Protein AF-A0A2V8JDR9-F1 (afdb_monomer_lite)

Secondary structure (DSSP, 8-state):
-EE-SSHHHHHHHHHHHHHHHHHSHHHHHHHIIIIIHHH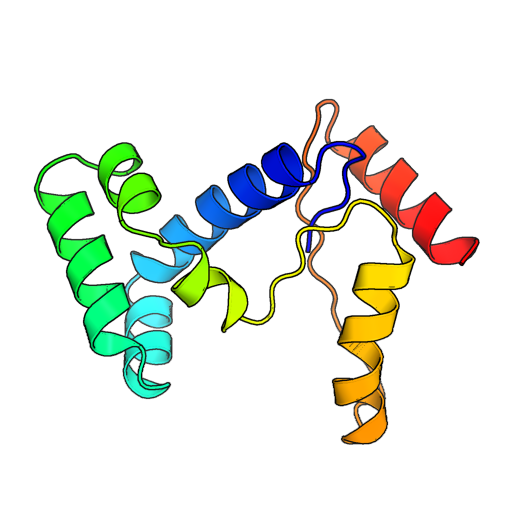HHHHHHHHHHHHHHHHHHHS-HHHHHTSS--EESSHHHHHHHHHHHHHTT-----------SSSHHHHHHHHHHHHHH-

pLDDT: mean 94.98, std 4.08, range [60.56, 98.19]

Radius of gyration: 15.27 Å; chains: 1; bounding box: 35×34×37 Å

Foldseek 3Di:
DEEALPLVLLVLQVLLVVLVLLQDPVSVVVCVVVVCVVLSVQLNVLCVVPNSVSSSVSNDPVNVVPDPDDSYHAVVSVVVSCVVVVVVVDPDDDDDYGFRDPPSVVSVVVSVVRVVPD

Structure (mmCIF, N/CA/C/O backbone):
data_AF-A0A2V8JDR9-F1
#
_entry.id   AF-A0A2V8JDR9-F1
#
loop_
_atom_site.group_PDB
_atom_site.id
_atom_site.type_symbol
_atom_site.label_atom_id
_atom_site.label_alt_id
_atom_site.label_comp_id
_atom_site.label_asym_id
_atom_site.label_entity_id
_atom_site.label_seq_id
_atom_site.pdbx_PDB_ins_code
_atom_site.Cartn_x
_atom_site.Cartn_y
_atom_site.Cartn_z
_atom_site.occupancy
_atom_site.B_iso_or_equiv
_atom_site.auth_seq_id
_atom_site.auth_comp_id
_atom_site.auth_asym_id
_atom_site.auth_atom_id
_atom_site.pdbx_PDB_model_num
ATOM 1 N N . MET A 1 1 ? 1.475 -4.849 -4.467 1.00 92.62 1 MET A N 1
ATOM 2 C CA . MET A 1 1 ? 2.671 -3.989 -4.624 1.00 92.62 1 MET A CA 1
ATOM 3 C C . MET A 1 1 ? 2.521 -3.101 -5.843 1.00 92.62 1 MET A C 1
ATOM 5 O O . MET A 1 1 ? 1.743 -3.438 -6.727 1.00 92.62 1 MET A O 1
ATOM 9 N N . SER A 1 2 ? 3.223 -1.972 -5.856 1.00 97.06 2 SER A N 1
ATOM 10 C CA . SER A 1 2 ? 3.156 -0.953 -6.909 1.00 97.06 2 SER A CA 1
ATOM 11 C C . SER A 1 2 ? 4.556 -0.446 -7.221 1.00 97.06 2 SER A C 1
ATOM 13 O O . SER A 1 2 ? 5.370 -0.313 -6.310 1.00 97.06 2 SER A O 1
ATOM 15 N N . LEU A 1 3 ? 4.818 -0.150 -8.494 1.00 97.06 3 LEU A N 1
ATOM 16 C CA . LEU A 1 3 ? 6.117 0.307 -8.983 1.00 97.06 3 LEU A CA 1
ATOM 17 C C . LEU A 1 3 ? 5.936 1.631 -9.725 1.00 97.06 3 LEU A C 1
ATOM 19 O O . LEU A 1 3 ? 5.157 1.690 -10.675 1.00 97.06 3 LEU A O 1
ATOM 23 N N . ASN A 1 4 ? 6.640 2.676 -9.297 1.00 97.44 4 ASN A N 1
ATOM 24 C CA . ASN A 1 4 ? 6.662 3.967 -9.978 1.00 97.44 4 ASN A CA 1
ATOM 25 C C . ASN A 1 4 ? 7.933 4.748 -9.607 1.00 97.44 4 ASN A C 1
ATOM 27 O O . ASN A 1 4 ? 8.275 4.753 -8.426 1.00 97.44 4 ASN A O 1
ATOM 31 N N . PRO A 1 5 ? 8.594 5.453 -10.549 1.00 95.94 5 PRO A N 1
ATOM 32 C CA . PRO A 1 5 ? 9.742 6.306 -10.229 1.00 95.94 5 PRO A CA 1
ATOM 33 C C . PRO A 1 5 ? 9.466 7.308 -9.096 1.00 95.94 5 PRO A C 1
ATOM 35 O O . PRO A 1 5 ? 10.362 7.600 -8.308 1.00 95.94 5 PRO A O 1
ATOM 38 N N . ASP A 1 6 ? 8.225 7.788 -8.976 1.00 96.69 6 ASP A N 1
ATOM 39 C CA . ASP A 1 6 ? 7.745 8.505 -7.800 1.00 96.69 6 ASP A CA 1
ATOM 40 C C . ASP A 1 6 ? 7.092 7.534 -6.802 1.00 96.69 6 ASP A C 1
ATOM 42 O O . ASP A 1 6 ? 5.937 7.103 -6.930 1.00 96.69 6 ASP A O 1
ATOM 46 N N . LYS A 1 7 ? 7.840 7.228 -5.741 1.00 94.88 7 LYS A N 1
ATOM 47 C CA . LYS A 1 7 ? 7.402 6.344 -4.657 1.00 94.88 7 LYS A CA 1
ATOM 48 C C . LYS A 1 7 ? 6.150 6.861 -3.939 1.00 94.88 7 LYS A C 1
ATOM 50 O O . LYS A 1 7 ? 5.374 6.049 -3.426 1.00 94.88 7 LYS A O 1
ATOM 55 N N . ASN A 1 8 ? 5.903 8.173 -3.932 1.00 95.81 8 ASN A N 1
ATOM 56 C CA . ASN A 1 8 ? 4.701 8.747 -3.328 1.00 95.81 8 ASN A CA 1
ATOM 57 C C . ASN A 1 8 ? 3.449 8.397 -4.135 1.00 95.81 8 ASN A C 1
ATOM 59 O O . ASN A 1 8 ? 2.415 8.097 -3.538 1.00 95.81 8 ASN A O 1
ATOM 63 N N . LEU A 1 9 ? 3.540 8.350 -5.469 1.00 96.94 9 LEU A N 1
ATOM 64 C CA . LEU A 1 9 ? 2.431 7.907 -6.321 1.00 96.94 9 LEU A CA 1
ATOM 65 C C . LEU A 1 9 ? 2.124 6.422 -6.104 1.00 96.94 9 LEU A C 1
ATOM 67 O O . LEU A 1 9 ? 0.962 6.053 -5.912 1.00 96.94 9 LEU A O 1
ATOM 71 N N . ALA A 1 10 ? 3.156 5.572 -6.049 1.00 97.19 10 ALA A N 1
ATOM 72 C CA . ALA A 1 10 ? 2.987 4.149 -5.743 1.00 97.19 10 ALA A CA 1
ATOM 73 C C . ALA A 1 10 ? 2.330 3.939 -4.368 1.00 97.19 10 ALA A C 1
ATOM 75 O O . ALA A 1 10 ? 1.399 3.143 -4.220 1.00 97.19 10 ALA A O 1
ATOM 76 N N . ARG A 1 11 ? 2.774 4.699 -3.362 1.00 96.81 11 ARG A N 1
ATOM 77 C CA . ARG A 1 11 ? 2.217 4.664 -2.007 1.00 96.81 11 ARG A CA 1
ATOM 78 C C . ARG A 1 11 ? 0.772 5.150 -1.967 1.00 96.81 11 ARG A C 1
ATOM 80 O O . ARG A 1 11 ? -0.069 4.474 -1.381 1.00 96.81 11 ARG A O 1
ATOM 87 N N . ALA A 1 12 ? 0.454 6.267 -2.616 1.00 96.44 12 ALA A N 1
ATOM 88 C CA . ALA A 1 12 ? -0.907 6.798 -2.685 1.00 96.44 12 ALA A CA 1
ATOM 89 C C . ALA A 1 12 ? -1.882 5.799 -3.327 1.00 96.44 12 ALA A C 1
ATOM 91 O O . ALA A 1 12 ? -3.002 5.622 -2.840 1.00 96.44 12 ALA A O 1
ATOM 92 N N . LYS A 1 13 ? -1.443 5.092 -4.374 1.00 96.44 13 LYS A N 1
ATOM 93 C CA . LYS A 1 13 ? -2.268 4.081 -5.034 1.00 96.44 13 LYS A CA 1
ATOM 94 C C . LYS A 1 13 ? -2.527 2.864 -4.148 1.00 96.44 13 LYS A C 1
ATOM 96 O O . LYS A 1 13 ? -3.664 2.404 -4.048 1.00 96.44 13 LYS A O 1
ATOM 101 N N . LEU A 1 14 ? -1.503 2.370 -3.457 1.00 97.06 14 LEU A N 1
ATOM 102 C CA . LEU A 1 14 ? -1.671 1.278 -2.498 1.00 97.06 14 LEU A CA 1
ATOM 103 C C . LEU A 1 14 ? -2.528 1.692 -1.302 1.00 97.06 14 LEU A C 1
ATOM 105 O O . LEU A 1 14 ? -3.362 0.902 -0.874 1.00 97.06 14 LEU A O 1
ATOM 109 N N . ARG A 1 15 ? -2.394 2.929 -0.810 1.00 97.50 15 ARG A N 1
ATOM 110 C CA . ARG A 1 15 ? -3.269 3.483 0.232 1.00 97.50 15 ARG A CA 1
ATOM 111 C C . ARG A 1 15 ? -4.731 3.418 -0.188 1.00 97.50 15 ARG A C 1
ATOM 113 O O . ARG A 1 15 ? -5.542 2.931 0.585 1.00 97.50 15 ARG A O 1
ATOM 120 N N . GLN A 1 16 ? -5.056 3.827 -1.417 1.00 96.31 16 GLN A N 1
ATOM 121 C CA . GLN A 1 16 ? -6.417 3.717 -1.950 1.00 96.31 16 GLN A CA 1
ATOM 122 C C . GLN A 1 16 ? -6.941 2.275 -1.847 1.00 96.31 16 GLN A C 1
ATOM 124 O O . GLN A 1 16 ? -8.031 2.046 -1.333 1.00 96.31 16 GLN A O 1
ATOM 129 N N . VAL A 1 17 ? -6.155 1.296 -2.300 1.00 95.19 17 VAL A N 1
ATOM 130 C CA . VAL A 1 17 ? -6.535 -0.124 -2.256 1.00 95.19 17 VAL A CA 1
ATOM 131 C C . VAL A 1 17 ? -6.676 -0.633 -0.816 1.00 95.19 17 VAL A C 1
ATOM 133 O O . VAL A 1 17 ? -7.646 -1.312 -0.492 1.00 95.19 17 VAL A O 1
ATOM 136 N N . LEU A 1 18 ? -5.749 -0.279 0.072 1.00 95.88 18 LEU A N 1
ATOM 137 C CA . LEU A 1 18 ? -5.782 -0.690 1.476 1.00 95.88 18 LEU A CA 1
ATOM 138 C C . LEU A 1 18 ? -6.944 -0.075 2.254 1.00 95.88 18 LEU A C 1
ATOM 140 O O . LEU A 1 18 ? -7.467 -0.725 3.158 1.00 95.88 18 LEU A O 1
ATOM 144 N N . THR A 1 19 ? -7.383 1.136 1.905 1.00 96.88 19 THR A N 1
ATOM 145 C CA . THR A 1 19 ? -8.582 1.737 2.496 1.00 96.88 19 THR A CA 1
ATOM 146 C C . THR A 1 19 ? -9.824 0.898 2.194 1.00 96.88 19 THR A C 1
ATOM 148 O O . THR A 1 19 ? -10.620 0.676 3.101 1.00 96.88 19 THR A O 1
ATOM 151 N N . PHE A 1 20 ? -9.966 0.349 0.979 1.00 94.94 20 PHE A N 1
ATOM 152 C CA . PHE A 1 20 ? -11.063 -0.582 0.676 1.00 94.94 20 PHE A CA 1
ATOM 153 C C . PHE A 1 20 ? -11.021 -1.831 1.564 1.00 94.94 20 PHE A C 1
ATOM 155 O O . PHE A 1 20 ? -12.041 -2.190 2.149 1.00 94.94 20 PHE A O 1
ATOM 162 N N . TYR A 1 21 ? -9.849 -2.456 1.719 1.00 93.31 21 TYR A N 1
ATOM 163 C CA . TYR A 1 21 ? -9.695 -3.633 2.584 1.00 93.31 21 TYR A CA 1
ATOM 164 C C . TYR A 1 21 ? -9.946 -3.329 4.065 1.00 93.31 21 TYR A C 1
ATOM 166 O O . TYR A 1 21 ? -10.483 -4.166 4.776 1.00 93.31 21 TYR A O 1
ATOM 174 N N . ASN A 1 22 ? -9.597 -2.134 4.538 1.00 95.56 22 ASN A N 1
ATOM 175 C CA . ASN A 1 22 ? -9.850 -1.750 5.925 1.00 95.56 22 ASN A CA 1
ATOM 176 C C . ASN A 1 22 ? -11.337 -1.536 6.220 1.00 95.56 22 ASN A C 1
ATOM 178 O O . ASN A 1 22 ? -11.758 -1.759 7.349 1.00 95.56 22 ASN A O 1
ATOM 182 N N . ILE A 1 23 ? -12.126 -1.106 5.232 1.00 93.69 23 ILE A N 1
ATOM 183 C CA . ILE A 1 23 ? -13.561 -0.830 5.398 1.00 93.69 23 ILE A CA 1
ATOM 184 C C . ILE A 1 23 ? -14.406 -2.091 5.184 1.00 93.69 23 ILE A C 1
ATOM 186 O O . ILE A 1 23 ? -15.434 -2.240 5.833 1.00 93.69 23 ILE A O 1
ATOM 190 N N . ALA A 1 24 ? -13.995 -2.993 4.291 1.00 92.69 24 ALA A N 1
ATOM 191 C CA . ALA A 1 24 ? -14.751 -4.203 3.983 1.00 92.69 24 ALA A CA 1
ATOM 192 C C . ALA A 1 24 ? -14.798 -5.169 5.182 1.00 92.69 24 ALA A C 1
ATOM 194 O O . ALA A 1 24 ? -13.748 -5.615 5.646 1.00 92.69 24 ALA A O 1
ATOM 195 N N . ASP A 1 25 ? -16.008 -5.536 5.621 1.00 84.62 25 ASP A N 1
ATOM 196 C CA . ASP A 1 25 ? -16.278 -6.260 6.876 1.00 84.62 25 ASP A CA 1
ATOM 197 C C . ASP A 1 25 ? -15.315 -7.432 7.133 1.00 84.62 25 ASP A C 1
ATOM 199 O O . ASP A 1 25 ? -14.528 -7.385 8.078 1.00 84.62 25 ASP A O 1
ATOM 203 N N . HIS A 1 26 ? -15.265 -8.423 6.234 1.00 90.38 26 HIS A N 1
ATOM 204 C CA . HIS A 1 26 ? -14.406 -9.607 6.390 1.00 90.38 26 HIS A CA 1
ATOM 205 C C . HIS A 1 26 ? -12.906 -9.295 6.525 1.00 90.38 26 HIS A C 1
ATOM 207 O O . HIS A 1 26 ? -12.195 -9.952 7.286 1.00 90.38 26 HIS A O 1
ATOM 213 N N . TYR A 1 27 ? -12.405 -8.311 5.780 1.00 91.31 27 TYR A N 1
ATOM 214 C CA . TYR A 1 27 ? -10.991 -7.939 5.822 1.00 91.31 27 TYR A CA 1
ATOM 215 C C . TYR A 1 27 ? -10.673 -7.086 7.051 1.00 91.31 27 TYR A C 1
ATOM 217 O O . TYR A 1 27 ? -9.599 -7.233 7.635 1.00 91.31 27 TYR A O 1
ATOM 225 N N . SER A 1 28 ? -11.613 -6.240 7.473 1.00 92.69 28 SER A N 1
ATOM 226 C CA . SER A 1 28 ? -11.489 -5.435 8.684 1.00 92.69 28 SER A CA 1
ATOM 227 C C . SER A 1 28 ? -11.369 -6.312 9.932 1.00 92.69 28 SER A C 1
ATOM 229 O O . SER A 1 28 ? -10.483 -6.083 10.754 1.00 92.69 28 SER A O 1
ATOM 231 N N . ASP A 1 29 ? -12.166 -7.379 10.027 1.00 95.12 29 ASP A N 1
ATOM 232 C CA . ASP A 1 29 ? -12.132 -8.311 11.157 1.00 95.12 29 ASP A CA 1
ATOM 233 C C . ASP A 1 29 ? -10.819 -9.093 11.206 1.00 95.12 29 ASP A C 1
ATOM 235 O O . ASP A 1 29 ? -10.218 -9.246 12.271 1.00 95.12 29 ASP A O 1
ATOM 239 N N . MET A 1 30 ? -10.318 -9.515 10.043 1.00 95.31 30 MET A N 1
ATOM 240 C CA . MET A 1 30 ? -8.994 -10.125 9.929 1.00 95.31 30 MET A CA 1
ATOM 241 C C . MET A 1 30 ? -7.895 -9.171 10.425 1.00 95.31 30 MET A C 1
ATOM 243 O O . MET A 1 30 ? -7.052 -9.573 11.224 1.00 95.31 30 MET A O 1
ATOM 247 N N . LEU A 1 31 ? -7.905 -7.905 9.994 1.00 95.94 31 LEU A N 1
ATOM 248 C CA . LEU A 1 31 ? -6.902 -6.912 10.400 1.00 95.94 31 LEU A CA 1
ATOM 249 C C . LEU A 1 31 ? -6.968 -6.602 11.902 1.00 95.94 31 LEU A C 1
ATOM 251 O O . LEU A 1 31 ? -5.921 -6.502 12.546 1.00 95.94 31 LEU A O 1
ATOM 255 N N . ARG A 1 32 ? -8.173 -6.521 12.482 1.00 96.31 32 ARG A N 1
ATOM 256 C CA . ARG A 1 32 ? -8.363 -6.427 13.941 1.00 96.31 32 ARG A CA 1
ATOM 257 C C . ARG A 1 32 ? -7.751 -7.635 14.651 1.00 96.31 32 ARG A C 1
ATOM 259 O O . ARG A 1 32 ? -6.972 -7.456 15.583 1.00 96.31 32 ARG A O 1
ATOM 266 N N . GLY A 1 33 ? -8.018 -8.847 14.158 1.00 95.94 33 GLY A N 1
ATOM 267 C CA . GLY A 1 33 ? -7.449 -10.093 14.687 1.00 95.94 33 GLY A CA 1
ATOM 268 C C . GLY A 1 33 ? -5.919 -10.180 14.598 1.00 95.94 33 GLY A C 1
ATOM 269 O O . GLY A 1 33 ? -5.298 -10.883 15.390 1.00 95.94 33 GLY A O 1
ATOM 270 N N . MET A 1 34 ? -5.298 -9.429 13.684 1.00 94.88 34 MET A N 1
ATOM 271 C CA . MET A 1 34 ? -3.839 -9.290 13.562 1.00 94.88 34 MET A CA 1
ATOM 272 C C . MET A 1 34 ? -3.240 -8.213 14.487 1.00 94.88 34 MET A C 1
ATOM 274 O O . MET A 1 34 ? -2.036 -7.969 14.432 1.00 94.88 34 MET A O 1
ATOM 278 N N . GLY A 1 35 ? -4.053 -7.567 15.331 1.00 96.75 35 GLY A N 1
ATOM 279 C CA . GLY A 1 35 ? -3.609 -6.552 16.289 1.00 96.75 35 GLY A CA 1
ATOM 280 C C . GLY A 1 35 ? -3.690 -5.106 15.791 1.00 96.75 35 GLY A C 1
ATOM 281 O O . GLY A 1 35 ? -3.187 -4.217 16.471 1.00 96.75 35 GLY A O 1
ATOM 282 N N . PHE A 1 36 ? -4.337 -4.846 14.648 1.00 97.56 36 PHE A N 1
ATOM 283 C CA . PHE A 1 36 ? -4.499 -3.496 14.082 1.00 97.56 36 PHE A CA 1
ATOM 284 C C . PHE A 1 36 ? -5.851 -2.854 14.413 1.00 97.56 36 PHE A C 1
ATOM 286 O O . PHE A 1 36 ? -6.381 -2.050 13.646 1.00 97.56 36 PHE A O 1
ATOM 293 N N . GLU A 1 37 ? -6.464 -3.237 15.533 1.00 97.44 37 GLU A N 1
ATOM 294 C CA . GLU A 1 37 ? -7.811 -2.784 15.880 1.00 97.44 37 GLU A CA 1
ATOM 295 C C . GLU A 1 37 ? -7.912 -1.262 16.002 1.00 97.44 37 GLU A C 1
ATOM 297 O O . GLU A 1 37 ? -8.862 -0.659 15.499 1.00 97.44 37 GLU A O 1
ATOM 302 N N . LYS A 1 38 ? -6.906 -0.627 16.606 1.00 98.00 38 LYS A N 1
ATOM 303 C CA . LYS A 1 38 ? -6.865 0.828 16.769 1.00 98.00 38 LYS A CA 1
ATOM 304 C C . LYS A 1 38 ? -6.857 1.542 15.415 1.00 98.00 38 LYS A C 1
ATOM 306 O O . LYS A 1 38 ? -7.599 2.505 15.225 1.00 98.00 38 LYS A O 1
ATOM 311 N N . GLU A 1 39 ? -6.026 1.082 14.487 1.00 98.19 39 GLU A N 1
ATOM 312 C CA . GLU A 1 39 ? -5.884 1.645 13.147 1.00 98.19 39 GLU A CA 1
ATOM 313 C C . GLU A 1 39 ? -7.153 1.432 12.314 1.00 98.19 39 GLU A C 1
ATOM 315 O O . GLU A 1 39 ? -7.657 2.382 11.710 1.00 98.19 39 GLU A O 1
ATOM 320 N N . VAL A 1 40 ? -7.716 0.219 12.339 1.00 97.75 40 VAL A N 1
ATOM 321 C CA . VAL A 1 40 ? -8.969 -0.109 11.642 1.00 97.75 40 VAL A CA 1
ATOM 322 C C . VAL A 1 40 ? -10.118 0.750 12.172 1.00 97.75 40 VAL A C 1
ATOM 324 O O . VAL A 1 40 ? -10.847 1.351 11.382 1.00 97.75 40 VAL A O 1
ATOM 327 N N . ASN A 1 41 ? -10.266 0.875 13.495 1.00 97.62 41 ASN A N 1
ATOM 328 C CA . ASN A 1 41 ? -11.342 1.667 14.094 1.00 97.62 41 ASN A CA 1
ATOM 329 C C . ASN A 1 41 ? -11.215 3.156 13.738 1.00 97.62 41 ASN A C 1
ATOM 331 O O . ASN A 1 41 ? -12.208 3.772 13.355 1.00 97.62 41 ASN A O 1
ATOM 335 N N . ALA A 1 42 ? -10.002 3.721 13.748 1.00 98.19 42 ALA A N 1
ATOM 336 C CA . ALA A 1 42 ? -9.773 5.100 13.312 1.00 98.19 42 ALA A CA 1
ATOM 337 C C . ALA A 1 42 ? -10.159 5.328 11.836 1.00 98.19 42 ALA A C 1
ATOM 339 O O . ALA A 1 42 ? -10.762 6.352 11.499 1.00 98.19 42 ALA A O 1
ATOM 340 N N . ILE A 1 43 ? -9.854 4.370 10.953 1.00 98.19 43 ILE A N 1
ATOM 341 C CA . ILE A 1 43 ? -10.236 4.424 9.533 1.00 98.19 43 ILE A CA 1
ATOM 342 C C . ILE A 1 43 ? -11.759 4.343 9.370 1.00 98.19 43 ILE A C 1
ATOM 344 O O . ILE A 1 43 ? -12.328 5.125 8.604 1.00 98.19 43 ILE A O 1
ATOM 348 N N . HIS A 1 44 ? -12.428 3.448 10.102 1.00 97.69 44 HIS A N 1
ATOM 349 C CA . HIS A 1 44 ? -13.892 3.324 10.100 1.00 97.69 44 HIS A CA 1
ATOM 350 C C . HIS A 1 44 ? -14.567 4.602 10.598 1.00 97.69 44 HIS A C 1
ATOM 352 O O . HIS A 1 44 ? -15.473 5.114 9.944 1.00 97.69 44 HIS A O 1
ATOM 358 N N . GLU A 1 45 ? -14.100 5.177 11.704 1.00 97.88 45 GLU A N 1
ATOM 359 C CA . GLU A 1 45 ? -14.628 6.443 12.216 1.00 97.88 45 GLU A CA 1
ATOM 360 C C . GLU A 1 45 ? -14.472 7.587 11.209 1.00 97.88 45 GLU A C 1
ATOM 362 O O . GLU A 1 45 ? -1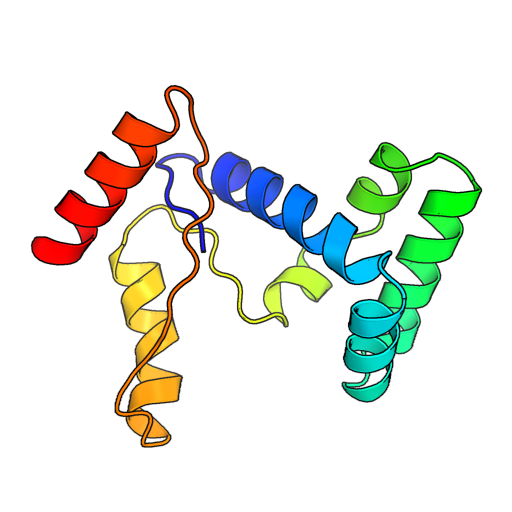5.400 8.376 11.008 1.00 97.88 45 GLU A O 1
ATOM 367 N N . ALA A 1 46 ? -13.310 7.688 10.559 1.00 98.19 46 ALA A N 1
ATOM 368 C CA . ALA A 1 46 ? -13.076 8.684 9.520 1.00 98.19 46 ALA A CA 1
ATOM 369 C C . ALA A 1 46 ? -13.995 8.460 8.310 1.00 98.19 46 ALA A C 1
ATOM 371 O O . ALA A 1 46 ? -14.543 9.425 7.771 1.00 98.19 46 ALA A O 1
ATOM 372 N N . PHE A 1 47 ? -14.219 7.201 7.921 1.00 97.81 47 PHE A N 1
ATOM 373 C CA . PHE A 1 47 ? -15.156 6.843 6.860 1.00 97.81 47 PHE A CA 1
ATOM 374 C C . PHE A 1 47 ? -16.585 7.290 7.183 1.00 97.81 47 PHE A C 1
ATOM 376 O O . PHE A 1 47 ? -17.220 7.934 6.350 1.00 97.81 47 PHE A O 1
ATOM 383 N N . GLN A 1 48 ? -17.066 7.036 8.402 1.00 96.75 48 GLN A N 1
ATOM 384 C CA . GLN A 1 48 ? -18.407 7.453 8.826 1.00 96.75 48 GLN A CA 1
ATOM 385 C C . GLN A 1 48 ? -18.572 8.980 8.848 1.00 96.75 48 GLN A C 1
ATOM 387 O O . GLN A 1 48 ? -19.643 9.494 8.535 1.00 96.75 48 GLN A O 1
ATOM 392 N N . LYS A 1 49 ? -17.512 9.725 9.188 1.00 97.00 49 LYS A N 1
ATOM 393 C CA . LYS A 1 49 ? -17.553 11.195 9.290 1.00 97.00 49 LYS A CA 1
ATOM 394 C C . LYS A 1 49 ? -17.385 11.915 7.949 1.00 97.00 49 LYS A C 1
ATOM 396 O O . LYS A 1 49 ? -17.929 13.002 7.778 1.00 97.00 49 LYS A O 1
ATOM 401 N N . GLY A 1 50 ? -16.598 11.365 7.024 1.00 96.19 50 GLY A N 1
ATOM 402 C CA . GLY A 1 50 ? -16.162 12.092 5.821 1.00 96.19 50 GLY A CA 1
ATOM 403 C C . GLY A 1 50 ? -15.980 11.233 4.571 1.00 96.19 50 GLY A C 1
ATOM 404 O O . GLY A 1 50 ? -15.340 11.667 3.609 1.00 96.19 50 GLY A O 1
ATOM 405 N N . GLY A 1 51 ? -16.515 10.014 4.578 1.00 96.69 51 GLY A N 1
ATOM 406 C CA . GLY A 1 51 ? -16.458 9.082 3.462 1.00 96.69 51 GLY A CA 1
ATOM 407 C C . GLY A 1 51 ? -15.044 8.603 3.132 1.00 96.69 51 GLY A C 1
ATOM 408 O O . GLY A 1 51 ? -14.096 8.709 3.914 1.00 96.69 51 GLY A O 1
ATOM 409 N N . PHE A 1 52 ? -14.893 8.059 1.926 1.00 96.62 52 PHE A N 1
ATOM 410 C CA . PHE A 1 52 ? -13.681 7.347 1.513 1.00 96.62 52 PHE A CA 1
ATOM 411 C C . PHE A 1 52 ? -12.413 8.214 1.547 1.00 96.62 52 PHE A C 1
ATOM 413 O O . PHE A 1 52 ? -11.346 7.743 1.933 1.00 96.62 52 PHE A O 1
ATOM 420 N N . LYS A 1 53 ? -12.519 9.503 1.199 1.00 96.75 53 LYS A N 1
ATOM 421 C CA . LYS A 1 53 ? -11.376 10.428 1.235 1.00 96.75 53 LYS A CA 1
ATOM 422 C C . LYS A 1 53 ? -10.860 10.641 2.662 1.00 96.75 53 LYS A C 1
ATOM 424 O O . LYS A 1 53 ? -9.648 10.671 2.864 1.00 96.75 53 LYS A O 1
ATOM 429 N N . ALA A 1 54 ? -11.758 10.767 3.640 1.00 97.75 54 ALA A N 1
ATOM 430 C CA . ALA A 1 54 ? -11.375 10.881 5.045 1.00 97.75 54 ALA A CA 1
ATOM 431 C C . ALA A 1 54 ? -10.740 9.578 5.554 1.00 97.75 54 ALA A C 1
ATOM 433 O O . ALA A 1 54 ? -9.696 9.621 6.200 1.00 97.75 54 ALA A O 1
ATOM 434 N N . ALA A 1 55 ? -11.302 8.427 5.178 1.00 98.00 55 ALA A N 1
ATOM 435 C CA . ALA A 1 55 ? -10.744 7.113 5.495 1.00 98.00 55 ALA A CA 1
ATOM 436 C C . ALA A 1 55 ? -9.325 6.916 4.930 1.00 98.00 55 ALA A C 1
ATOM 438 O O . ALA A 1 55 ? -8.434 6.448 5.637 1.00 98.00 55 ALA A O 1
ATOM 439 N N . MET A 1 56 ? -9.079 7.336 3.683 1.00 97.25 56 MET A N 1
ATOM 440 C CA . MET A 1 56 ? -7.729 7.346 3.105 1.00 97.25 56 MET A CA 1
ATOM 441 C C . MET A 1 56 ? -6.769 8.222 3.915 1.00 97.25 56 MET A C 1
ATOM 443 O O . MET A 1 56 ? -5.624 7.832 4.119 1.00 97.25 56 MET A O 1
ATOM 447 N N . GLY A 1 57 ? -7.223 9.388 4.384 1.00 96.94 57 GLY A N 1
ATOM 448 C CA . GLY A 1 57 ? -6.423 10.285 5.223 1.00 96.94 57 GLY A CA 1
ATOM 449 C C . GLY A 1 57 ? -6.090 9.712 6.606 1.00 96.94 57 GLY A C 1
ATOM 450 O O . GLY A 1 57 ? -5.041 10.035 7.153 1.00 96.94 57 GLY A O 1
ATOM 451 N N . ALA A 1 58 ? -6.943 8.840 7.149 1.00 97.69 58 ALA A N 1
ATOM 452 C CA . ALA A 1 58 ? -6.710 8.157 8.422 1.00 97.69 58 ALA A CA 1
ATOM 453 C C . ALA A 1 58 ? -5.720 6.979 8.317 1.00 97.69 58 ALA A C 1
ATOM 455 O O . ALA A 1 58 ? -5.176 6.540 9.330 1.00 97.69 58 ALA A O 1
ATOM 456 N N . LEU A 1 59 ? -5.452 6.475 7.106 1.00 97.56 59 LEU A N 1
ATOM 457 C CA . LEU A 1 59 ? -4.492 5.398 6.867 1.00 97.56 59 LEU A CA 1
ATOM 458 C C . LEU A 1 59 ? -3.054 5.948 6.853 1.00 97.56 59 LEU A C 1
ATOM 460 O O . LEU A 1 59 ? -2.543 6.417 5.825 1.00 97.56 59 LEU A O 1
ATOM 464 N N . THR A 1 60 ? -2.403 5.879 8.016 1.00 96.56 60 THR A N 1
ATOM 465 C CA . THR A 1 60 ? -1.048 6.399 8.248 1.00 96.56 60 THR A CA 1
ATOM 466 C C . THR A 1 60 ? 0.028 5.598 7.514 1.00 96.56 60 THR A C 1
ATOM 468 O O . THR A 1 60 ? -0.146 4.421 7.195 1.00 96.56 60 THR A O 1
ATOM 471 N N . ASP A 1 61 ? 1.174 6.234 7.258 1.00 95.19 61 ASP A N 1
ATOM 472 C CA . ASP A 1 61 ? 2.334 5.546 6.682 1.00 95.19 61 ASP A CA 1
ATOM 473 C C . ASP A 1 61 ? 2.875 4.450 7.599 1.00 95.19 61 ASP A C 1
ATOM 475 O O . ASP A 1 61 ? 3.165 3.360 7.120 1.00 95.19 61 ASP A O 1
ATOM 479 N N . GLU A 1 62 ? 2.919 4.700 8.911 1.00 95.56 62 GLU A N 1
ATOM 480 C CA . GLU A 1 62 ? 3.371 3.713 9.895 1.00 95.56 62 GLU A CA 1
ATOM 481 C C . GLU A 1 62 ? 2.507 2.446 9.871 1.00 95.56 62 GLU A C 1
ATOM 483 O O . GLU A 1 62 ? 3.031 1.334 9.926 1.00 95.56 62 GLU A O 1
ATOM 488 N N . TYR A 1 63 ? 1.183 2.596 9.767 1.00 96.00 63 TYR A N 1
ATOM 489 C CA . TYR A 1 63 ? 0.292 1.448 9.649 1.00 96.00 63 TYR A CA 1
ATOM 490 C C . TYR A 1 63 ? 0.525 0.707 8.330 1.00 96.00 63 TYR A C 1
ATOM 492 O O . TYR A 1 63 ? 0.688 -0.512 8.313 1.00 96.00 63 TYR A O 1
ATOM 500 N N . MET A 1 64 ? 0.605 1.451 7.226 1.00 95.00 64 MET A N 1
ATOM 501 C CA . MET A 1 64 ? 0.839 0.887 5.901 1.00 95.00 64 MET A CA 1
ATOM 502 C C . MET A 1 64 ? 2.148 0.088 5.819 1.00 95.00 64 MET A C 1
ATOM 504 O O . MET A 1 64 ? 2.173 -0.965 5.185 1.00 95.00 64 MET A O 1
ATOM 508 N N . ASP A 1 65 ? 3.209 0.547 6.484 1.00 93.62 65 ASP A N 1
ATOM 509 C CA . ASP A 1 65 ? 4.529 -0.095 6.481 1.00 93.62 65 ASP A CA 1
ATOM 510 C C . ASP A 1 65 ? 4.553 -1.436 7.241 1.00 93.62 65 ASP A C 1
ATOM 512 O O . ASP A 1 65 ? 5.433 -2.270 7.002 1.00 93.62 65 ASP A O 1
ATOM 516 N N . LYS A 1 66 ? 3.568 -1.673 8.119 1.00 93.81 66 LYS A N 1
ATOM 517 C CA . LYS A 1 66 ? 3.365 -2.947 8.834 1.00 93.81 66 LYS A CA 1
ATOM 518 C C . LYS A 1 66 ? 2.571 -3.973 8.014 1.00 93.81 66 LYS A C 1
ATOM 520 O O . LYS A 1 66 ? 2.529 -5.144 8.384 1.00 93.81 66 LYS A O 1
ATOM 525 N N . LEU A 1 67 ? 1.948 -3.562 6.908 1.00 92.19 67 LEU A N 1
ATOM 526 C CA . LEU A 1 67 ? 1.178 -4.438 6.022 1.00 92.19 67 LEU A CA 1
ATOM 527 C C . LEU A 1 67 ? 2.069 -5.033 4.913 1.00 92.19 67 LEU A C 1
ATOM 529 O O . LEU A 1 67 ? 3.101 -4.453 4.568 1.00 92.19 67 LEU A O 1
ATOM 533 N N . PRO A 1 68 ? 1.687 -6.170 4.295 1.00 88.69 68 PRO A N 1
ATOM 534 C CA . PRO A 1 68 ? 2.468 -6.819 3.235 1.00 88.69 68 PRO A CA 1
ATOM 535 C C . PRO A 1 68 ? 2.320 -6.102 1.877 1.00 88.69 68 PRO A C 1
ATOM 537 O O . PRO A 1 68 ? 2.013 -6.707 0.848 1.00 88.69 68 PRO A O 1
ATOM 540 N N . VAL A 1 69 ? 2.525 -4.785 1.858 1.00 92.50 69 VAL A N 1
ATOM 541 C CA . VAL A 1 69 ? 2.525 -3.958 0.651 1.00 92.50 69 VAL A CA 1
ATOM 542 C C . VAL A 1 69 ? 3.896 -3.340 0.424 1.00 92.50 69 VAL A C 1
ATOM 544 O O . VAL A 1 69 ? 4.631 -3.037 1.357 1.00 92.50 69 VAL A O 1
ATOM 547 N N . VAL A 1 70 ? 4.237 -3.133 -0.847 1.00 95.12 70 VAL A N 1
ATOM 548 C CA . VAL A 1 70 ? 5.501 -2.504 -1.236 1.00 95.12 70 VAL A CA 1
ATOM 549 C C . VAL A 1 70 ? 5.210 -1.406 -2.254 1.00 95.12 70 VAL A C 1
ATOM 551 O O . VAL A 1 70 ? 4.892 -1.732 -3.404 1.00 95.12 70 VAL A O 1
ATOM 554 N N . PRO A 1 71 ? 5.251 -0.123 -1.849 1.00 96.19 71 PRO A N 1
ATOM 555 C CA . PRO A 1 71 ? 5.438 0.983 -2.775 1.00 96.19 71 PRO A CA 1
ATOM 556 C C . PRO A 1 71 ? 6.921 1.053 -3.147 1.00 96.19 71 PRO A C 1
ATOM 558 O O . PRO A 1 71 ? 7.752 1.316 -2.282 1.00 96.19 71 PRO A O 1
ATOM 561 N N . ALA A 1 72 ? 7.258 0.805 -4.407 1.00 96.31 72 ALA A N 1
ATOM 562 C CA . ALA A 1 72 ? 8.641 0.734 -4.865 1.00 96.31 72 ALA A CA 1
ATOM 563 C C . ALA A 1 72 ? 8.934 1.752 -5.967 1.00 96.31 72 ALA A C 1
ATOM 565 O O . ALA A 1 72 ? 8.077 2.013 -6.816 1.00 96.31 72 ALA A O 1
ATOM 566 N N . SER A 1 73 ? 10.162 2.269 -5.969 1.00 96.69 73 SER A N 1
ATOM 567 C CA . SER A 1 73 ? 10.735 3.004 -7.103 1.00 96.69 73 SER A CA 1
ATOM 568 C C . SER A 1 73 ? 11.592 2.121 -8.006 1.00 96.69 73 SER A C 1
ATOM 570 O O . SER A 1 73 ? 11.652 2.356 -9.211 1.00 96.69 73 SER A O 1
ATOM 572 N N . ASP A 1 74 ? 12.171 1.058 -7.447 1.00 95.75 74 ASP A N 1
ATOM 573 C CA . ASP A 1 74 ? 12.897 0.018 -8.171 1.00 95.75 74 ASP A CA 1
ATOM 574 C C . ASP A 1 74 ? 12.322 -1.365 -7.828 1.00 95.75 74 ASP A C 1
ATOM 576 O O . ASP A 1 74 ? 11.988 -1.664 -6.679 1.00 95.75 74 ASP A O 1
ATOM 580 N N . VAL A 1 75 ?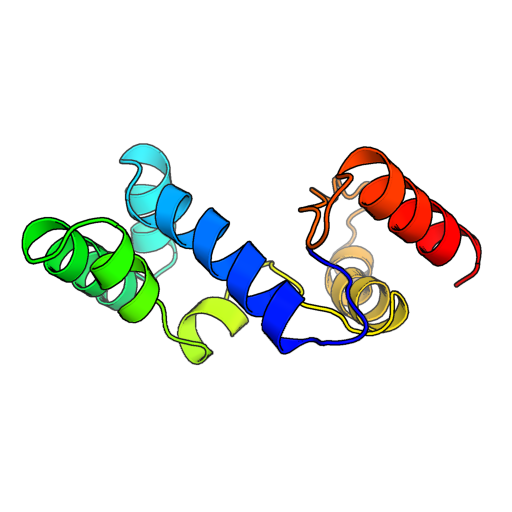 12.224 -2.244 -8.824 1.00 95.50 75 VAL A N 1
ATOM 581 C CA . VAL A 1 75 ? 11.736 -3.617 -8.643 1.00 95.50 75 VAL A CA 1
ATOM 582 C C . VAL A 1 75 ? 12.579 -4.421 -7.643 1.00 95.50 75 VAL A C 1
ATOM 584 O O . VAL A 1 75 ? 12.053 -5.316 -6.981 1.00 95.50 75 VAL A O 1
ATOM 587 N N . LYS A 1 76 ? 13.859 -4.074 -7.465 1.00 95.44 76 LYS A N 1
ATOM 588 C CA . LYS A 1 76 ? 14.747 -4.669 -6.459 1.00 95.44 76 LYS A CA 1
ATOM 589 C C . LYS A 1 76 ? 14.230 -4.470 -5.039 1.00 95.44 76 LYS A C 1
ATOM 591 O O . LYS A 1 76 ? 14.380 -5.376 -4.231 1.00 95.44 76 LYS A O 1
ATOM 596 N N . GLU A 1 77 ? 13.571 -3.348 -4.739 1.00 94.81 77 GLU A N 1
ATOM 597 C CA . GLU A 1 77 ? 12.958 -3.118 -3.420 1.00 94.81 77 GLU A CA 1
ATOM 598 C C . GLU A 1 77 ? 11.858 -4.149 -3.134 1.00 94.81 77 GLU A C 1
ATOM 600 O O . GLU A 1 77 ? 11.705 -4.622 -2.008 1.00 94.81 77 GLU A O 1
ATOM 605 N N . ILE A 1 78 ? 11.104 -4.525 -4.173 1.00 94.38 78 ILE A N 1
ATOM 606 C CA . ILE A 1 78 ? 10.069 -5.553 -4.077 1.00 94.38 78 ILE A CA 1
ATOM 607 C C . ILE A 1 78 ? 10.717 -6.916 -3.851 1.00 94.38 78 ILE A C 1
ATOM 609 O O . ILE A 1 78 ? 10.334 -7.612 -2.914 1.00 94.38 78 ILE A O 1
ATOM 613 N N . LYS A 1 79 ? 11.713 -7.281 -4.666 1.00 93.44 79 LYS A N 1
ATOM 614 C CA . LYS A 1 79 ? 12.424 -8.563 -4.539 1.00 93.44 79 LYS A CA 1
ATOM 615 C C . LYS A 1 79 ? 13.107 -8.713 -3.182 1.00 93.44 79 LYS A C 1
ATOM 617 O O . LYS A 1 79 ? 13.002 -9.766 -2.567 1.00 93.44 79 LYS A O 1
ATOM 622 N N . GLU A 1 80 ? 13.723 -7.651 -2.671 1.00 93.75 80 GLU A N 1
ATOM 623 C CA . GLU A 1 80 ? 14.339 -7.653 -1.342 1.00 93.75 80 GLU A CA 1
ATOM 624 C C . GLU A 1 80 ? 13.309 -7.946 -0.247 1.00 93.75 80 GLU A C 1
ATOM 626 O O . GLU A 1 80 ? 13.549 -8.774 0.626 1.00 93.75 80 GLU A O 1
ATOM 631 N N . LYS A 1 81 ? 12.113 -7.347 -0.330 1.00 91.50 81 LYS A N 1
ATOM 632 C CA . LYS A 1 81 ? 11.028 -7.648 0.614 1.00 91.50 81 LYS A CA 1
ATOM 633 C C . LYS A 1 81 ? 10.552 -9.103 0.513 1.00 91.50 81 LYS A C 1
ATOM 635 O O . LYS A 1 81 ? 10.076 -9.643 1.509 1.00 91.50 81 LYS A O 1
ATOM 640 N N . MET A 1 82 ? 10.655 -9.726 -0.663 1.00 91.94 82 MET A N 1
ATOM 641 C CA . MET A 1 82 ? 10.252 -11.121 -0.874 1.00 91.94 82 MET A CA 1
ATOM 642 C C . MET A 1 82 ? 11.224 -12.130 -0.254 1.00 91.94 82 MET A C 1
ATOM 644 O O . MET A 1 82 ? 10.769 -13.188 0.175 1.00 91.94 82 MET A O 1
ATOM 648 N N . LYS A 1 83 ? 12.514 -11.794 -0.104 1.00 93.19 83 LYS A N 1
ATOM 649 C CA . LYS A 1 83 ? 13.515 -12.699 0.494 1.00 93.19 83 LYS A CA 1
ATOM 650 C C . LYS A 1 83 ? 13.112 -13.223 1.867 1.00 93.19 83 LYS A C 1
ATOM 652 O O . LYS A 1 83 ? 13.256 -14.407 2.123 1.00 93.19 83 LYS A O 1
ATOM 657 N N . ALA A 1 84 ? 12.518 -12.381 2.712 1.00 91.81 84 ALA A N 1
ATOM 658 C CA . ALA A 1 84 ? 12.051 -12.807 4.033 1.00 91.81 84 ALA A CA 1
ATOM 659 C C . ALA A 1 84 ? 11.009 -13.944 3.962 1.00 91.81 84 ALA A C 1
ATOM 661 O O . ALA A 1 84 ? 10.944 -14.790 4.851 1.00 91.81 84 ALA A O 1
ATOM 662 N N . PHE A 1 85 ? 10.193 -13.985 2.903 1.00 92.94 85 PHE A N 1
ATOM 663 C CA . PHE A 1 85 ? 9.233 -15.067 2.675 1.00 92.94 85 PHE A CA 1
ATOM 664 C C . PHE A 1 85 ? 9.912 -16.313 2.093 1.00 92.94 85 PHE A C 1
ATOM 666 O O . PHE A 1 85 ? 9.578 -17.429 2.487 1.00 92.94 85 PHE A O 1
ATOM 673 N N . GLU A 1 86 ? 10.882 -16.138 1.194 1.00 94.25 86 GLU A N 1
ATOM 674 C CA . GLU A 1 86 ? 11.692 -17.239 0.650 1.00 94.25 86 GLU A CA 1
ATOM 675 C C . GLU A 1 86 ? 12.483 -17.946 1.759 1.00 94.25 86 GLU A C 1
ATOM 677 O O . GLU A 1 86 ? 12.447 -19.170 1.865 1.00 94.25 86 GLU A O 1
ATOM 682 N N . GLU A 1 87 ? 13.121 -17.176 2.641 1.00 96.06 87 GLU A N 1
ATOM 683 C CA . GLU A 1 87 ? 13.853 -17.662 3.817 1.00 96.06 87 GLU A CA 1
ATOM 684 C C . GLU A 1 87 ? 12.935 -18.384 4.814 1.00 96.06 87 GLU A C 1
ATOM 686 O O . GLU A 1 87 ? 13.360 -19.329 5.478 1.00 96.06 87 GLU A O 1
ATOM 691 N N . ALA A 1 88 ? 11.656 -18.001 4.873 1.00 96.31 88 ALA A N 1
ATOM 692 C CA . ALA A 1 88 ? 10.625 -18.701 5.640 1.00 96.31 88 ALA A CA 1
ATOM 693 C C . ALA A 1 88 ? 10.108 -19.987 4.955 1.00 96.31 88 ALA A C 1
ATOM 695 O O . ALA A 1 88 ? 9.210 -20.647 5.481 1.00 96.31 88 ALA A O 1
ATOM 696 N N . GLY A 1 89 ? 10.656 -20.360 3.793 1.00 96.88 89 GLY A N 1
ATOM 697 C CA . GLY A 1 89 ? 10.332 -21.591 3.071 1.00 96.88 89 GLY A CA 1
ATOM 698 C C . GLY A 1 89 ? 9.201 -21.462 2.047 1.00 96.88 89 GLY A C 1
ATOM 699 O O . GLY A 1 89 ? 8.704 -22.480 1.557 1.00 96.88 89 GLY A O 1
ATOM 700 N N . VAL A 1 90 ? 8.769 -20.245 1.699 1.00 96.25 90 VAL A N 1
ATOM 701 C CA . VAL A 1 90 ? 7.739 -20.046 0.670 1.00 96.25 90 VAL A CA 1
ATOM 702 C C . VAL A 1 90 ? 8.305 -20.382 -0.711 1.00 96.25 90 VAL A C 1
ATOM 704 O O . VAL A 1 90 ? 9.217 -19.727 -1.204 1.00 96.25 90 VAL A O 1
ATOM 707 N N . THR A 1 91 ? 7.716 -21.377 -1.378 1.00 94.25 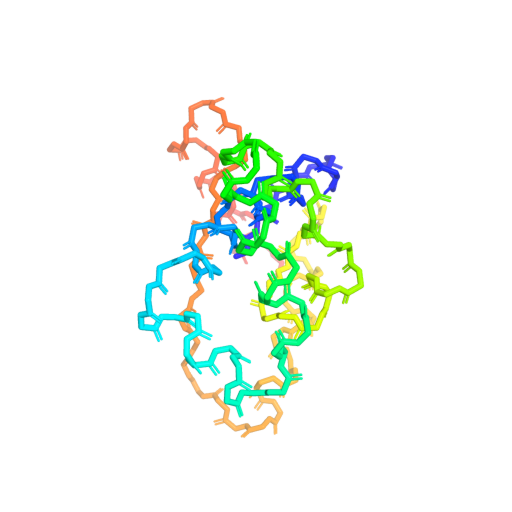91 THR A N 1
ATOM 708 C CA . THR A 1 91 ? 8.146 -21.837 -2.714 1.00 94.25 91 THR A CA 1
ATOM 709 C C . THR A 1 91 ? 7.347 -21.227 -3.864 1.00 94.25 91 THR A C 1
ATOM 711 O O . THR A 1 91 ? 7.760 -21.298 -5.021 1.00 94.25 91 THR A O 1
ATOM 714 N N . ARG A 1 92 ? 6.189 -20.621 -3.572 1.00 93.50 92 ARG A N 1
ATOM 715 C CA . ARG A 1 92 ? 5.353 -19.934 -4.559 1.00 93.50 92 ARG A CA 1
ATOM 716 C C . ARG A 1 92 ? 4.696 -18.707 -3.942 1.00 93.50 92 ARG A C 1
ATOM 718 O O . ARG A 1 92 ? 3.851 -18.832 -3.061 1.00 93.50 92 ARG A O 1
ATOM 725 N N . MET A 1 93 ? 5.036 -17.533 -4.465 1.00 91.38 93 MET A N 1
ATOM 726 C CA . MET A 1 93 ? 4.426 -16.261 -4.079 1.00 91.38 93 MET A CA 1
ATOM 727 C C . MET A 1 93 ? 3.479 -15.774 -5.172 1.00 91.38 93 MET A C 1
ATOM 729 O O . MET A 1 93 ? 3.844 -15.701 -6.345 1.00 91.38 93 MET A O 1
ATOM 733 N N . VAL A 1 94 ? 2.254 -15.428 -4.782 1.00 91.38 94 VAL A N 1
ATOM 734 C CA . VAL A 1 94 ? 1.328 -14.690 -5.643 1.00 91.38 94 VAL A CA 1
ATOM 735 C C . VAL A 1 94 ? 1.486 -13.220 -5.303 1.00 91.38 94 VAL A C 1
ATOM 737 O O . VAL A 1 94 ? 1.292 -12.821 -4.159 1.00 91.38 94 VAL A O 1
ATOM 740 N N . ILE A 1 95 ? 1.852 -12.426 -6.304 1.00 89.62 95 ILE A N 1
ATOM 741 C CA . ILE A 1 95 ? 2.143 -11.004 -6.158 1.00 89.62 95 ILE A CA 1
ATOM 742 C C . ILE A 1 95 ? 1.037 -10.201 -6.855 1.00 89.62 95 ILE A C 1
ATOM 744 O O . ILE A 1 95 ? 1.044 -10.082 -8.081 1.00 89.62 95 ILE A O 1
ATOM 748 N N . PRO A 1 96 ? 0.075 -9.626 -6.107 1.00 92.25 96 PRO A N 1
ATOM 749 C CA . PRO A 1 96 ? -0.886 -8.700 -6.682 1.00 92.25 96 PRO A CA 1
ATOM 750 C C . PRO A 1 96 ? -0.179 -7.395 -7.052 1.00 92.25 96 PRO A C 1
ATOM 752 O O . PRO A 1 96 ? 0.335 -6.682 -6.178 1.00 92.25 96 PRO A O 1
ATOM 755 N N . TYR A 1 97 ? -0.155 -7.077 -8.343 1.00 95.38 97 TYR A N 1
ATOM 756 C CA . TYR A 1 97 ? 0.326 -5.794 -8.840 1.00 95.38 97 TYR A CA 1
ATOM 757 C C . TYR A 1 97 ? -0.823 -4.786 -8.912 1.00 95.38 97 TYR A C 1
ATOM 759 O O . TYR A 1 97 ? -1.892 -5.091 -9.436 1.00 95.38 97 TYR A O 1
ATOM 767 N N . VAL A 1 98 ? -0.598 -3.587 -8.377 1.00 96.69 98 VAL A N 1
ATOM 768 C CA . VAL A 1 98 ? -1.541 -2.467 -8.439 1.00 96.69 98 VAL A CA 1
ATOM 769 C C . VAL A 1 98 ? -0.928 -1.390 -9.342 1.00 96.69 98 VAL A C 1
ATOM 771 O O . VAL A 1 98 ? 0.036 -0.742 -8.913 1.00 96.69 98 VAL A O 1
ATOM 774 N N . PRO A 1 99 ? -1.465 -1.193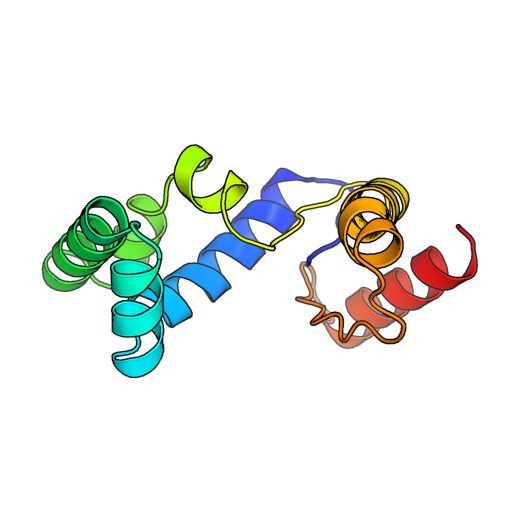 -10.562 1.00 97.06 99 PRO A N 1
ATOM 775 C CA . PRO A 1 99 ? -0.976 -0.186 -11.498 1.00 97.06 99 PRO A CA 1
ATOM 776 C C . PRO A 1 99 ? -1.087 1.231 -10.940 1.00 97.06 99 PRO A C 1
ATOM 778 O O . PRO A 1 99 ? -2.090 1.576 -10.305 1.00 97.06 99 PRO A O 1
ATOM 781 N N . VAL A 1 100 ? -0.066 2.049 -11.185 1.00 97.38 100 VAL A N 1
ATOM 782 C CA . VAL A 1 100 ? 0.035 3.422 -10.663 1.00 97.38 100 VAL A CA 1
ATOM 783 C C . VAL A 1 100 ? -0.387 4.452 -11.704 1.00 97.38 100 VAL A C 1
ATOM 785 O O . VAL A 1 100 ? -1.059 5.421 -11.353 1.00 97.38 100 VAL A O 1
ATOM 788 N N . THR A 1 101 ? -0.008 4.250 -12.968 1.00 96.06 101 THR A N 1
ATOM 789 C CA . THR A 1 101 ? -0.280 5.199 -14.058 1.00 96.06 101 THR A CA 1
ATOM 790 C C . THR A 1 101 ? -1.166 4.603 -15.142 1.00 96.06 101 THR A C 1
ATOM 792 O O . THR A 1 101 ? -1.244 3.387 -15.307 1.00 96.06 101 THR A O 1
ATOM 795 N N . GLU A 1 102 ? -1.837 5.480 -15.887 1.00 94.88 102 GLU A N 1
ATOM 796 C CA . GLU A 1 102 ? -2.581 5.108 -17.087 1.00 94.88 102 GLU A CA 1
ATOM 797 C C . GLU A 1 102 ? -1.682 5.179 -18.336 1.00 94.88 102 GLU A C 1
ATOM 799 O O . GLU A 1 102 ? -0.805 6.046 -18.409 1.00 94.88 102 GLU A O 1
ATOM 804 N N . PRO A 1 103 ? -1.905 4.322 -19.349 1.00 96.81 103 PRO A N 1
ATOM 805 C CA . PRO A 1 103 ? -2.847 3.200 -19.348 1.00 96.81 103 PRO A CA 1
ATOM 806 C C . PRO A 1 103 ? -2.389 2.049 -18.438 1.00 96.81 103 PRO A C 1
ATOM 808 O O . PRO A 1 103 ? -1.232 1.627 -18.519 1.00 96.81 103 PRO A O 1
ATOM 811 N N . VAL A 1 104 ? -3.298 1.486 -17.632 1.00 96.25 104 VAL A N 1
ATOM 812 C CA . VAL A 1 104 ? -2.971 0.408 -16.667 1.00 96.25 104 VAL A CA 1
ATOM 813 C C . VAL A 1 104 ? -2.272 -0.809 -17.285 1.00 96.25 104 VAL A C 1
ATOM 815 O O . VAL A 1 104 ? -1.435 -1.435 -16.637 1.00 96.25 104 VAL A O 1
ATOM 818 N N . VAL A 1 105 ? -2.592 -1.148 -18.540 1.00 96.50 105 VAL A N 1
ATOM 819 C CA . VAL A 1 105 ? -1.984 -2.280 -19.262 1.00 96.50 105 VAL A CA 1
ATOM 820 C C . VAL A 1 105 ? -0.502 -2.023 -19.531 1.00 96.50 105 VAL A C 1
ATOM 822 O O . VAL A 1 105 ? 0.329 -2.903 -19.315 1.00 96.50 105 VAL A O 1
ATOM 825 N N . GLU A 1 106 ? -0.155 -0.805 -19.944 1.00 97.25 106 GLU A N 1
ATOM 826 C CA . GLU A 1 106 ? 1.235 -0.425 -20.204 1.00 97.25 106 GLU A CA 1
ATOM 827 C C . GLU A 1 106 ? 2.041 -0.316 -18.911 1.00 97.25 106 GLU A C 1
ATOM 829 O O . GLU A 1 106 ? 3.213 -0.688 -18.872 1.00 97.25 106 GLU A O 1
ATOM 834 N N . ASP A 1 107 ? 1.413 0.151 -17.835 1.00 97.44 107 ASP A N 1
ATOM 835 C CA . ASP A 1 107 ? 2.012 0.188 -16.503 1.00 97.44 107 ASP A CA 1
ATOM 836 C C . ASP A 1 107 ? 2.338 -1.225 -15.993 1.00 97.44 107 ASP A C 1
ATOM 838 O O . ASP A 1 107 ? 3.477 -1.504 -15.610 1.00 97.44 107 ASP A O 1
ATOM 842 N N . ALA A 1 108 ? 1.389 -2.157 -16.122 1.00 96.19 108 ALA A N 1
ATOM 843 C CA . ALA A 1 108 ? 1.603 -3.568 -15.809 1.00 96.19 108 ALA A CA 1
ATOM 844 C C . ALA A 1 108 ? 2.683 -4.214 -16.693 1.00 96.19 108 ALA A C 1
ATOM 846 O O . ALA A 1 108 ? 3.525 -4.956 -16.182 1.00 96.19 108 ALA A O 1
ATOM 847 N N . ARG A 1 109 ? 2.721 -3.904 -17.997 1.00 96.38 109 ARG A N 1
ATOM 848 C CA . ARG A 1 109 ? 3.779 -4.388 -18.900 1.00 96.38 109 ARG A CA 1
ATOM 849 C C . ARG A 1 109 ? 5.159 -3.917 -18.440 1.00 96.38 109 ARG A C 1
ATOM 851 O O . ARG A 1 109 ? 6.071 -4.736 -18.346 1.00 96.38 109 ARG A O 1
ATOM 858 N N . ARG A 1 110 ? 5.312 -2.634 -18.089 1.00 95.50 110 ARG A N 1
ATOM 859 C CA . ARG A 1 110 ? 6.574 -2.086 -17.554 1.00 95.50 110 ARG A CA 1
ATOM 860 C C . ARG A 1 110 ? 7.004 -2.785 -16.266 1.00 95.50 110 ARG A C 1
ATOM 862 O O . ARG A 1 110 ? 8.190 -3.063 -16.099 1.00 95.50 110 ARG A O 1
ATOM 869 N N . PHE A 1 111 ? 6.063 -3.098 -15.376 1.00 96.06 111 PHE A N 1
ATOM 870 C CA . PHE A 1 111 ? 6.359 -3.879 -14.175 1.00 96.06 111 PHE A CA 1
ATOM 871 C C . PHE A 1 111 ? 6.889 -5.279 -14.511 1.00 96.06 111 PHE A C 1
ATOM 873 O O . PHE A 1 111 ? 7.913 -5.676 -13.961 1.00 96.06 111 PHE A O 1
ATOM 880 N N . LEU A 1 112 ? 6.249 -6.002 -15.436 1.00 95.25 112 LEU A N 1
ATOM 881 C CA . LEU A 1 112 ? 6.700 -7.334 -15.861 1.00 95.25 112 LEU A CA 1
ATOM 882 C C . LEU A 1 112 ? 8.089 -7.295 -16.518 1.00 95.25 112 LEU A C 1
ATOM 884 O O . LEU A 1 112 ? 8.926 -8.157 -16.249 1.00 95.25 112 LEU A O 1
ATOM 888 N N . GLU A 1 113 ? 8.365 -6.278 -17.335 1.00 95.88 113 GLU A N 1
ATOM 889 C CA . GLU A 1 113 ? 9.684 -6.077 -17.945 1.00 95.88 113 GLU A CA 1
ATOM 890 C C . GLU A 1 113 ? 10.763 -5.780 -16.906 1.00 95.88 113 GLU A C 1
ATOM 892 O O . GLU 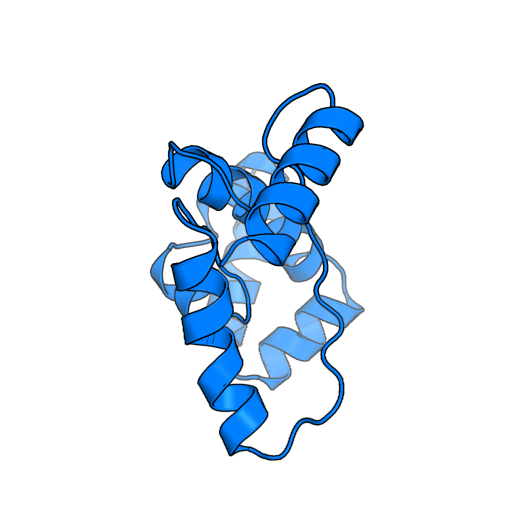A 1 113 ? 11.853 -6.348 -16.975 1.00 95.88 113 GLU A O 1
ATOM 897 N N . ALA A 1 114 ? 10.469 -4.922 -15.927 1.00 94.62 114 ALA A N 1
ATOM 898 C CA . ALA A 1 114 ? 11.377 -4.669 -14.815 1.00 94.62 114 ALA A CA 1
ATOM 899 C C . ALA A 1 114 ? 11.618 -5.954 -14.008 1.00 94.62 114 ALA A C 1
ATOM 901 O O . ALA A 1 114 ? 12.763 -6.286 -13.702 1.00 94.62 114 ALA A O 1
ATOM 902 N N . TRP A 1 115 ? 10.556 -6.716 -13.730 1.00 93.38 115 TRP A N 1
ATOM 903 C CA . TRP A 1 115 ? 10.616 -7.970 -12.979 1.00 93.38 115 TRP A CA 1
ATOM 904 C C . TRP A 1 115 ? 11.551 -9.002 -13.613 1.00 93.38 115 TRP A C 1
ATOM 906 O O . TRP A 1 115 ? 12.345 -9.618 -12.899 1.00 93.38 115 TRP A O 1
ATOM 916 N N . GLY A 1 116 ? 11.485 -9.158 -14.940 1.00 90.12 116 GLY A N 1
ATOM 917 C CA . GLY A 1 116 ? 12.318 -10.102 -15.690 1.00 90.12 116 GLY A CA 1
ATOM 918 C C . GLY A 1 116 ? 13.780 -9.680 -15.876 1.00 90.12 116 GLY A C 1
ATOM 919 O O . GLY A 1 116 ? 14.600 -10.524 -16.223 1.00 90.12 116 GLY A O 1
ATOM 920 N N . ARG A 1 117 ? 14.120 -8.398 -15.674 1.00 82.88 117 ARG A N 1
ATOM 921 C CA . ARG A 1 117 ? 15.494 -7.877 -15.833 1.00 82.88 117 ARG A CA 1
ATOM 922 C C . ARG A 1 117 ? 16.316 -7.870 -14.545 1.00 82.88 117 ARG A C 1
ATOM 924 O O . ARG A 1 117 ? 17.542 -7.847 -14.630 1.00 82.88 117 ARG A O 1
ATOM 931 N N . GLY A 1 118 ? 15.658 -7.764 -13.392 1.00 60.56 118 GLY A N 1
ATOM 932 C CA . GLY A 1 118 ? 16.319 -7.703 -12.083 1.00 60.56 118 GLY A CA 1
ATOM 933 C C . GLY A 1 118 ? 16.376 -9.035 -11.374 1.00 60.56 118 GLY A C 1
ATOM 934 O O . GLY A 1 118 ? 16.027 -10.069 -11.976 1.00 60.56 118 GLY A O 1
#

Sequence (118 aa):
MSLNPDKNLARAKLRQVLTFYNIADHYSDMLRGMGFEKEVNAIHEAFQKGGFKAAMGALTDEYMDKLPVVPASDVKEIKEKMKAFEEAGVTRMVIPYVPVTEPVVEDARRFLEAWGRG